Protein AF-A0A2D7VY04-F1 (afdb_monomer_lite)

Radius of gyration: 15.24 Å; chains: 1; bounding box: 37×26×46 Å

Structure (mmCIF, N/CA/C/O backbone):
data_AF-A0A2D7VY04-F1
#
_entry.id   AF-A0A2D7VY04-F1
#
loop_
_atom_site.group_PDB
_atom_site.id
_atom_site.type_symbol
_atom_site.label_atom_id
_atom_site.label_alt_id
_atom_site.label_comp_id
_atom_site.label_asym_id
_atom_site.label_entity_id
_atom_site.label_seq_id
_atom_site.pdbx_PDB_ins_code
_atom_site.Cartn_x
_atom_site.Cartn_y
_atom_site.Cartn_z
_atom_site.occupancy
_atom_site.B_iso_or_equiv
_atom_site.auth_seq_id
_atom_site.auth_comp_id
_atom_site.auth_asym_id
_atom_site.auth_atom_id
_atom_site.pdbx_PDB_model_num
ATOM 1 N N . MET A 1 1 ? 7.490 7.284 2.891 1.00 89.50 1 MET A N 1
ATOM 2 C CA . MET A 1 1 ? 6.291 6.526 3.299 1.00 89.50 1 MET A CA 1
ATOM 3 C C . MET A 1 1 ? 5.088 7.375 2.958 1.00 89.50 1 MET A C 1
ATOM 5 O O . MET A 1 1 ? 5.159 8.579 3.180 1.00 89.50 1 MET A O 1
ATOM 9 N N . PHE A 1 2 ? 4.041 6.779 2.404 1.00 95.56 2 PHE A N 1
ATOM 10 C CA . PHE A 1 2 ? 2.779 7.453 2.108 1.00 95.56 2 PHE A CA 1
ATOM 11 C C . PHE A 1 2 ? 1.605 6.515 2.385 1.00 95.56 2 PHE A C 1
ATOM 13 O O . PHE A 1 2 ? 1.801 5.313 2.558 1.00 95.56 2 PHE A O 1
ATOM 20 N N . GLU A 1 3 ? 0.398 7.067 2.449 1.00 94.88 3 GLU A N 1
ATOM 21 C CA . GLU A 1 3 ? -0.805 6.323 2.816 1.00 94.88 3 GLU A CA 1
ATOM 22 C C . GLU A 1 3 ? -1.869 6.424 1.729 1.00 94.88 3 GLU A C 1
ATOM 24 O O . GLU A 1 3 ? -2.017 7.460 1.078 1.00 94.88 3 GLU A O 1
ATOM 29 N N . VAL A 1 4 ? -2.631 5.347 1.562 1.00 94.19 4 VAL A N 1
ATOM 30 C CA . VAL A 1 4 ? -3.763 5.271 0.644 1.00 94.19 4 VAL A CA 1
ATOM 31 C C . VAL A 1 4 ? -4.978 4.789 1.424 1.00 94.19 4 VAL A C 1
ATOM 33 O O . VAL A 1 4 ? -4.9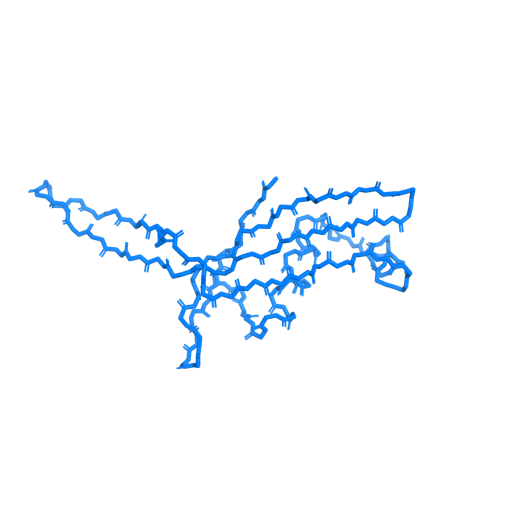48 3.729 2.048 1.00 94.19 4 VAL A O 1
ATOM 36 N N . LYS A 1 5 ? -6.052 5.581 1.417 1.00 93.06 5 LYS A N 1
ATOM 37 C CA . LYS A 1 5 ? -7.332 5.158 1.991 1.00 93.06 5 LYS A CA 1
ATOM 38 C C . LYS A 1 5 ? -7.989 4.142 1.074 1.00 93.06 5 LYS A C 1
ATOM 40 O O . LYS A 1 5 ? -7.896 4.250 -0.148 1.00 93.06 5 LYS A O 1
ATOM 45 N N . THR A 1 6 ? -8.645 3.169 1.681 1.00 91.88 6 THR A N 1
ATOM 46 C CA . THR A 1 6 ? -9.309 2.090 0.956 1.00 91.88 6 THR A CA 1
ATOM 47 C C . THR A 1 6 ? -10.751 1.966 1.384 1.00 91.88 6 THR A C 1
ATOM 49 O O . THR A 1 6 ? -11.125 2.391 2.481 1.00 91.88 6 THR A O 1
ATOM 52 N N . GLN A 1 7 ? -11.552 1.396 0.494 1.00 87.44 7 GLN A N 1
ATOM 53 C CA . GLN A 1 7 ? -12.914 1.011 0.797 1.00 87.44 7 GLN A CA 1
ATOM 54 C C . GLN A 1 7 ? -12.913 -0.444 1.293 1.00 87.44 7 GLN A C 1
ATOM 56 O O . GLN A 1 7 ? -12.557 -1.336 0.521 1.00 87.44 7 GLN A O 1
ATOM 61 N N . PRO A 1 8 ? -13.286 -0.708 2.561 1.00 79.19 8 PRO A N 1
ATOM 62 C CA . PRO A 1 8 ? -13.390 -2.070 3.071 1.00 79.19 8 PRO A CA 1
ATOM 63 C C . PRO A 1 8 ? -14.353 -2.911 2.228 1.00 79.19 8 PRO A C 1
ATOM 65 O O . PRO A 1 8 ? -15.443 -2.443 1.889 1.00 79.19 8 PRO A O 1
ATOM 68 N N . SER A 1 9 ? -13.975 -4.155 1.937 1.00 77.62 9 SER A N 1
ATOM 69 C CA . SER A 1 9 ? -14.845 -5.134 1.279 1.00 77.62 9 SER A CA 1
ATOM 70 C C . SER A 1 9 ? -15.440 -6.114 2.298 1.00 77.62 9 SER A C 1
ATOM 72 O O . SER A 1 9 ? -15.052 -6.126 3.470 1.00 77.62 9 SER A O 1
ATOM 74 N N . GLU A 1 10 ? -16.382 -6.957 1.860 1.00 73.75 10 GLU A N 1
ATOM 75 C CA . GLU A 1 10 ? -16.928 -8.037 2.700 1.00 73.75 10 GLU A CA 1
ATOM 76 C C . GLU A 1 10 ? -15.853 -9.066 3.102 1.00 73.75 10 GLU A C 1
ATOM 78 O O . GLU A 1 10 ? -15.962 -9.689 4.157 1.00 73.75 10 GLU A O 1
ATOM 83 N N . GLU A 1 11 ? -14.802 -9.219 2.290 1.00 74.81 11 GLU A N 1
ATOM 84 C CA . GLU A 1 11 ? -13.726 -10.194 2.503 1.00 74.81 11 GLU A CA 1
ATOM 85 C C . GLU A 1 11 ? -12.544 -9.622 3.302 1.00 74.81 11 GLU A C 1
ATOM 87 O O . GLU A 1 11 ? -11.881 -10.362 4.031 1.00 74.81 11 GLU A O 1
ATOM 92 N N . LEU A 1 12 ? -12.272 -8.314 3.193 1.00 76.25 12 LEU A N 1
ATOM 93 C CA . LEU A 1 12 ? -11.100 -7.681 3.798 1.00 76.25 12 LEU A CA 1
ATOM 94 C C . LEU A 1 12 ? -11.425 -6.284 4.347 1.00 76.25 12 LEU A C 1
ATOM 96 O O . LEU A 1 12 ? -11.657 -5.327 3.611 1.00 76.25 12 LEU A O 1
ATOM 100 N N . SER A 1 13 ? -11.369 -6.146 5.675 1.00 86.75 13 SER A N 1
ATOM 101 C CA . SER A 1 13 ? -11.661 -4.895 6.394 1.00 86.75 13 SER A CA 1
ATOM 102 C C . SER A 1 13 ? -10.484 -3.909 6.458 1.00 86.75 13 SER A C 1
ATOM 104 O O . SER A 1 13 ? -10.299 -3.219 7.461 1.00 86.75 13 SER A O 1
ATOM 106 N N . VAL A 1 14 ? -9.659 -3.851 5.413 1.00 90.88 14 VAL A N 1
ATOM 107 C CA . VAL A 1 14 ? -8.593 -2.847 5.310 1.00 90.88 14 VAL A CA 1
ATOM 108 C C . VAL A 1 14 ? -9.224 -1.516 4.905 1.00 90.88 14 VAL A C 1
ATOM 110 O O . VAL A 1 14 ? -9.991 -1.458 3.952 1.00 90.88 14 VAL A O 1
ATOM 113 N N . SER A 1 15 ? -8.925 -0.460 5.660 1.00 92.50 15 SER A N 1
ATOM 114 C CA . SER A 1 15 ? -9.396 0.913 5.411 1.00 92.50 15 SER A CA 1
ATOM 115 C C . SER A 1 15 ? -8.245 1.902 5.186 1.00 92.50 15 SER A C 1
ATOM 117 O O . SER A 1 15 ? -8.458 3.038 4.756 1.00 92.50 15 SER A O 1
ATOM 119 N N . LEU A 1 16 ? -7.004 1.473 5.433 1.00 93.88 16 LEU A N 1
ATOM 120 C CA . LEU A 1 16 ? -5.789 2.252 5.224 1.00 93.88 16 LEU A CA 1
ATOM 121 C C . LEU A 1 16 ? -4.652 1.336 4.772 1.00 93.88 16 LEU A C 1
ATOM 123 O O . LEU A 1 16 ? -4.386 0.329 5.417 1.00 93.88 16 LEU A O 1
ATOM 127 N N . VAL A 1 17 ? -3.939 1.706 3.716 1.00 96.12 17 VAL A N 1
ATOM 128 C CA . VAL A 1 17 ? -2.703 1.040 3.293 1.00 96.12 17 VAL A CA 1
ATOM 129 C C . VAL A 1 17 ? -1.540 2.008 3.469 1.00 96.12 17 VAL A C 1
ATOM 131 O O . VAL A 1 17 ? -1.547 3.094 2.894 1.00 96.12 17 VAL A O 1
ATOM 134 N N . GLN A 1 18 ? -0.537 1.626 4.256 1.00 96.56 18 GLN A N 1
ATOM 135 C CA . GLN A 1 18 ? 0.713 2.373 4.406 1.00 96.56 18 GLN A CA 1
ATOM 136 C C . GLN A 1 18 ? 1.786 1.758 3.514 1.00 96.56 18 GLN A C 1
ATOM 138 O O . GLN A 1 18 ? 2.025 0.554 3.563 1.00 96.56 18 GLN A O 1
ATOM 143 N N . ILE A 1 19 ? 2.449 2.581 2.706 1.00 97.75 19 ILE A N 1
ATOM 144 C CA . ILE A 1 19 ? 3.436 2.144 1.719 1.00 97.75 19 ILE A CA 1
ATOM 145 C C . ILE A 1 19 ? 4.786 2.784 2.032 1.00 97.75 19 ILE A C 1
ATOM 147 O O . ILE A 1 19 ? 4.931 4.009 2.117 1.00 97.75 19 ILE A O 1
ATOM 151 N N . GLN A 1 20 ? 5.802 1.946 2.200 1.00 97.56 20 GLN A N 1
ATOM 152 C CA . GLN A 1 20 ? 7.158 2.332 2.560 1.00 97.56 20 GLN A CA 1
ATOM 153 C C . GLN A 1 20 ? 8.141 1.921 1.466 1.00 97.56 20 GLN A C 1
ATOM 155 O O . GLN A 1 20 ? 8.222 0.750 1.112 1.00 97.56 20 GLN A O 1
ATOM 160 N N . LEU A 1 21 ? 8.934 2.877 0.977 1.00 96.69 21 LEU A N 1
ATOM 161 C CA . LEU A 1 21 ? 10.066 2.593 0.097 1.00 96.69 21 LEU A CA 1
ATOM 162 C C . LEU A 1 21 ? 11.133 1.819 0.877 1.00 96.69 21 LEU A C 1
ATOM 164 O O . LEU A 1 21 ? 11.588 2.273 1.927 1.00 96.69 21 LEU A O 1
ATOM 168 N N . VAL A 1 22 ? 11.528 0.668 0.344 1.00 96.44 22 VAL A N 1
ATOM 169 C CA . VAL A 1 22 ? 12.570 -0.206 0.898 1.00 96.44 22 VAL A CA 1
ATOM 170 C C . VAL A 1 22 ? 13.875 -0.054 0.125 1.00 96.44 22 VAL A C 1
ATOM 172 O O . VAL A 1 22 ? 14.950 -0.133 0.713 1.00 96.44 22 VAL A O 1
ATOM 175 N N . GLY A 1 23 ? 13.799 0.209 -1.180 1.00 95.56 23 GLY A N 1
ATOM 176 C CA . GLY A 1 23 ? 14.979 0.437 -2.004 1.00 95.56 23 GLY A CA 1
ATOM 177 C C . GLY A 1 23 ? 14.642 1.017 -3.370 1.00 95.56 23 GLY A C 1
ATOM 178 O O . GLY A 1 23 ? 13.542 0.830 -3.884 1.00 95.56 23 GLY A O 1
ATOM 179 N N . ALA A 1 24 ? 15.615 1.708 -3.952 1.00 94.06 24 ALA A N 1
ATOM 180 C CA . ALA A 1 24 ? 15.549 2.254 -5.298 1.00 94.06 24 ALA A CA 1
ATOM 181 C C . ALA A 1 24 ? 16.820 1.874 -6.065 1.00 94.06 24 ALA A C 1
ATOM 183 O O . ALA A 1 24 ? 17.912 1.828 -5.496 1.00 94.06 24 ALA A O 1
ATOM 184 N N . VAL A 1 25 ? 16.663 1.608 -7.354 1.00 90.88 25 VAL A N 1
ATOM 185 C CA . VAL A 1 25 ? 17.731 1.354 -8.325 1.00 90.88 25 VAL A CA 1
ATOM 186 C C . VAL A 1 25 ? 17.489 2.232 -9.555 1.00 90.88 25 VAL A C 1
ATOM 188 O O . VAL A 1 25 ? 16.423 2.824 -9.692 1.00 90.88 25 VAL A O 1
ATOM 191 N N . GLU A 1 26 ? 18.471 2.329 -10.455 1.00 87.12 26 GLU A N 1
ATOM 192 C CA . GLU A 1 26 ? 18.448 3.263 -11.599 1.00 87.12 26 GLU A CA 1
ATOM 193 C C . GLU A 1 26 ? 17.158 3.195 -12.441 1.00 87.12 26 GLU A C 1
ATOM 195 O O . GLU A 1 26 ? 16.691 4.219 -12.935 1.00 87.12 26 GLU A O 1
ATOM 200 N N . PHE A 1 27 ? 16.538 2.015 -12.536 1.00 92.00 27 PHE A N 1
ATOM 201 C CA . PHE A 1 27 ? 15.277 1.790 -13.251 1.00 92.00 27 PHE A CA 1
ATOM 202 C C . PHE A 1 27 ? 14.290 0.957 -12.431 1.00 92.00 27 PHE A C 1
ATOM 204 O O . PHE A 1 27 ? 13.684 0.007 -12.932 1.00 92.00 27 PHE A O 1
ATOM 211 N N . GLY A 1 28 ? 14.173 1.258 -11.139 1.00 94.12 28 GLY A N 1
ATOM 212 C CA . GLY A 1 28 ? 13.181 0.569 -10.33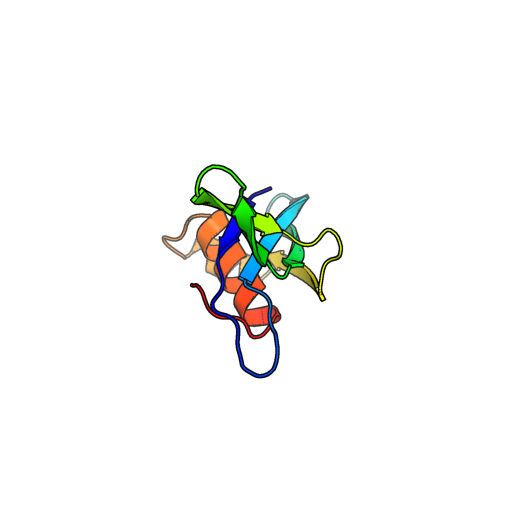7 1.00 94.12 28 GLY A CA 1
ATOM 213 C C . GLY A 1 28 ? 13.082 0.985 -8.886 1.00 94.12 28 GLY A C 1
ATOM 214 O O . GLY A 1 28 ? 13.997 1.558 -8.298 1.00 94.12 28 GLY A O 1
ATOM 215 N N . PHE A 1 29 ? 11.949 0.621 -8.300 1.00 95.88 29 PHE A N 1
ATOM 216 C CA . PHE A 1 29 ? 11.634 0.856 -6.901 1.00 95.88 29 PHE A CA 1
ATOM 217 C C . PHE A 1 29 ? 11.055 -0.403 -6.264 1.00 95.88 29 PHE A C 1
ATOM 219 O O . PHE A 1 29 ? 10.301 -1.148 -6.895 1.00 95.88 29 PHE A O 1
ATOM 226 N N . HIS A 1 30 ? 11.364 -0.602 -4.989 1.00 96.75 30 HIS A N 1
ATOM 227 C CA . HIS A 1 30 ? 10.804 -1.662 -4.166 1.00 96.75 30 HIS A CA 1
ATOM 228 C C . HIS A 1 30 ? 10.175 -1.052 -2.921 1.00 96.75 30 HIS A C 1
ATOM 230 O O . HIS A 1 30 ? 10.840 -0.337 -2.167 1.00 96.75 30 HIS A O 1
ATOM 236 N N . PHE A 1 31 ? 8.905 -1.363 -2.692 1.00 97.81 31 PHE A N 1
ATOM 237 C CA . PHE A 1 31 ? 8.136 -0.916 -1.544 1.00 97.81 31 PHE A CA 1
ATOM 238 C C . PHE A 1 31 ? 7.565 -2.105 -0.775 1.00 97.81 31 PHE A C 1
ATOM 240 O O . PHE A 1 31 ? 7.303 -3.168 -1.337 1.00 97.81 31 PHE A O 1
ATOM 247 N N . LYS A 1 32 ? 7.310 -1.879 0.510 1.00 98.06 32 LYS A N 1
ATOM 248 C CA . LYS A 1 32 ? 6.446 -2.709 1.346 1.00 98.06 32 LYS A CA 1
ATOM 249 C C . LYS A 1 32 ? 5.152 -1.954 1.590 1.00 98.06 32 LYS A C 1
ATOM 251 O O . LYS A 1 32 ? 5.189 -0.787 1.979 1.00 98.06 32 LYS A O 1
ATOM 256 N N . ALA A 1 33 ? 4.030 -2.612 1.352 1.00 97.50 33 ALA A N 1
ATOM 257 C CA . ALA A 1 33 ? 2.703 -2.090 1.608 1.00 97.50 33 ALA A CA 1
ATOM 258 C C . ALA A 1 33 ? 2.046 -2.901 2.730 1.00 97.50 33 ALA A C 1
ATOM 260 O O . ALA A 1 33 ? 2.077 -4.130 2.711 1.00 97.50 33 ALA A O 1
ATOM 261 N N . TYR A 1 34 ? 1.446 -2.209 3.690 1.00 97.19 34 TYR A N 1
ATOM 262 C CA . TYR A 1 34 ? 0.819 -2.784 4.875 1.00 97.19 34 TYR A CA 1
ATOM 263 C C . TYR A 1 34 ? -0.620 -2.280 4.963 1.00 97.19 34 TYR A C 1
ATOM 265 O O . TYR A 1 34 ? -0.848 -1.073 5.057 1.00 97.19 34 TYR A O 1
ATOM 273 N N . GLY A 1 35 ? -1.592 -3.185 4.894 1.00 95.94 35 GLY A N 1
ATOM 274 C CA . GLY A 1 35 ? -3.011 -2.869 5.013 1.00 95.94 35 GLY A CA 1
ATOM 275 C C . GLY A 1 35 ? -3.484 -2.980 6.457 1.00 95.94 35 GLY A C 1
ATOM 276 O O . GLY A 1 35 ? -3.287 -4.005 7.105 1.00 95.94 35 GLY A O 1
ATOM 277 N N . TYR A 1 36 ? -4.144 -1.943 6.954 1.00 95.38 36 TYR A N 1
ATOM 278 C CA . TYR A 1 36 ? -4.649 -1.824 8.314 1.00 95.38 36 TYR A CA 1
ATOM 279 C C . TYR A 1 36 ? -6.153 -1.564 8.325 1.00 95.38 36 TYR A C 1
ATOM 281 O O . TYR A 1 36 ? -6.699 -0.873 7.462 1.00 95.38 36 TYR A O 1
ATOM 289 N N . ALA A 1 37 ? -6.808 -2.060 9.369 1.00 91.75 37 ALA A N 1
ATOM 290 C CA . ALA A 1 37 ? -8.119 -1.575 9.771 1.00 91.75 37 ALA A CA 1
ATOM 291 C C . ALA A 1 37 ? -7.972 -0.303 10.616 1.00 91.75 37 ALA A C 1
ATOM 293 O O . ALA A 1 37 ? -7.036 -0.154 11.408 1.00 91.75 37 ALA A O 1
ATOM 294 N N . THR A 1 38 ? -8.946 0.589 10.493 1.00 85.81 38 THR A N 1
ATOM 295 C CA . THR A 1 38 ? -9.113 1.752 11.359 1.00 85.81 38 THR A CA 1
ATOM 296 C C . THR A 1 38 ? -10.372 1.598 12.201 1.00 85.81 38 THR A C 1
ATOM 298 O O . THR A 1 38 ? -11.350 0.971 11.797 1.00 85.81 38 THR A O 1
ATOM 301 N N . LYS A 1 39 ? -10.352 2.166 13.404 1.00 85.19 39 LYS A N 1
ATOM 302 C CA . LYS A 1 39 ? -11.496 2.220 14.309 1.00 85.19 39 LYS A CA 1
ATOM 303 C C . LYS A 1 39 ? -11.802 3.670 14.640 1.00 85.19 39 LYS A C 1
ATOM 305 O O . LYS A 1 39 ? -10.918 4.401 15.081 1.00 85.19 39 LYS A O 1
ATOM 310 N N . THR A 1 40 ? -13.056 4.068 14.486 1.00 85.00 40 THR A N 1
ATOM 311 C CA . THR A 1 40 ? -13.547 5.348 14.999 1.00 85.00 40 THR A CA 1
ATOM 312 C C . THR A 1 40 ? -13.970 5.176 16.456 1.00 85.00 40 THR A C 1
ATOM 314 O O . THR A 1 40 ? -14.714 4.254 16.792 1.00 85.00 40 THR A O 1
ATOM 317 N N . VAL A 1 41 ? -13.452 6.035 17.330 1.00 85.62 41 VAL A N 1
ATOM 318 C CA . VAL A 1 41 ? -13.749 6.064 18.764 1.00 85.62 41 VAL A CA 1
ATOM 319 C C . VAL A 1 41 ? -14.307 7.440 19.104 1.00 85.62 41 VAL A C 1
ATOM 321 O O . VAL A 1 41 ? -13.707 8.453 18.749 1.00 85.62 41 VAL A O 1
ATOM 324 N N . GLU A 1 42 ? -15.457 7.466 19.768 1.00 91.44 42 GLU A N 1
ATOM 325 C CA . GLU A 1 42 ? -16.036 8.681 20.342 1.00 91.44 42 GLU A CA 1
ATOM 326 C C . GLU A 1 42 ? -15.325 9.003 21.663 1.00 91.44 42 GLU A C 1
ATOM 328 O O . GLU A 1 42 ? -15.110 8.120 22.496 1.00 91.44 42 GLU A O 1
ATOM 333 N N . GLN A 1 43 ? -14.897 10.250 21.813 1.00 88.25 43 GLN A N 1
ATOM 334 C CA . GLN A 1 43 ? -14.247 10.773 23.005 1.00 88.25 43 GLN A CA 1
ATOM 335 C C . GLN A 1 43 ? -15.273 11.384 23.962 1.00 88.25 43 GLN A C 1
ATOM 337 O O . GLN A 1 43 ? -16.391 11.723 23.579 1.00 88.25 43 GLN A O 1
ATOM 342 N N . GLU A 1 44 ? -14.870 11.569 25.219 1.00 88.69 44 GLU A N 1
ATOM 343 C CA . GLU A 1 44 ? -15.726 12.128 26.275 1.00 88.69 44 GLU A CA 1
ATOM 344 C C . GLU A 1 44 ? -16.191 13.571 25.998 1.00 88.69 44 GLU A C 1
ATOM 346 O O . GLU A 1 44 ? -17.204 14.001 26.546 1.00 88.69 44 GLU A O 1
ATOM 351 N N . ASP A 1 45 ? -15.490 14.313 25.135 1.00 89.62 45 ASP A N 1
ATOM 352 C CA . ASP A 1 45 ? -15.857 15.668 24.702 1.00 89.62 45 ASP A CA 1
ATOM 353 C C . ASP A 1 45 ? -16.834 15.696 23.506 1.00 89.62 45 ASP A C 1
ATOM 355 O O . ASP A 1 45 ? -17.175 16.771 23.007 1.00 89.62 45 ASP A O 1
ATOM 359 N N . GLY A 1 46 ? -17.292 14.525 23.047 1.00 85.88 46 GLY A N 1
ATOM 360 C CA . GLY A 1 46 ? -18.177 14.365 21.892 1.00 85.88 46 GLY A CA 1
ATOM 361 C C . GLY A 1 46 ? -17.465 14.413 20.535 1.00 85.88 46 GLY A C 1
ATOM 362 O O . GLY A 1 46 ? -18.130 14.398 19.499 1.00 85.88 46 GLY A O 1
ATOM 363 N N . THR A 1 47 ? -16.129 14.476 20.498 1.00 90.38 47 THR A N 1
ATOM 364 C CA . THR A 1 47 ? -15.362 14.361 19.249 1.00 90.38 47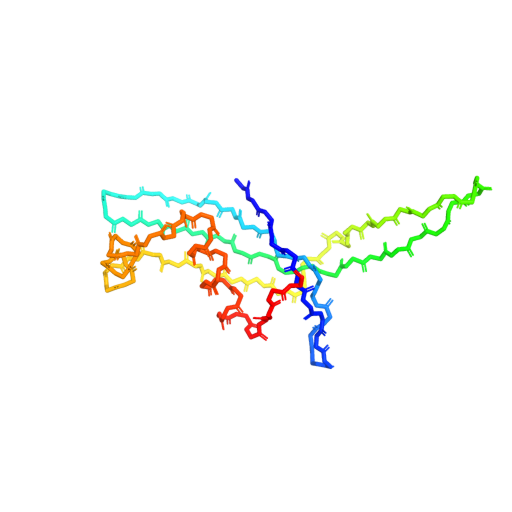 THR A CA 1
ATOM 365 C C . THR A 1 47 ? -15.133 12.902 18.865 1.00 90.38 47 THR A C 1
ATOM 367 O O . THR A 1 47 ? -15.088 12.012 19.707 1.00 90.38 47 THR A O 1
ATOM 370 N N . THR A 1 48 ? -14.954 12.624 17.573 1.00 85.06 48 THR A N 1
ATOM 371 C CA . THR A 1 48 ? -14.596 11.283 17.093 1.00 85.06 48 THR A CA 1
ATOM 372 C C . THR A 1 48 ? -13.171 11.268 16.564 1.00 85.06 48 THR A C 1
ATOM 374 O O . THR A 1 48 ? -12.827 12.079 15.704 1.00 85.06 48 THR A O 1
ATOM 377 N N . VAL A 1 49 ? -12.360 10.306 17.003 1.00 82.75 49 VAL A N 1
ATOM 378 C CA . VAL A 1 49 ? -11.023 10.064 16.449 1.00 82.75 49 VAL A CA 1
ATOM 379 C C . VAL A 1 49 ? -10.987 8.721 15.746 1.00 82.75 49 VAL A C 1
ATOM 381 O O . VAL A 1 49 ? -11.403 7.700 16.289 1.00 82.75 49 VAL A O 1
ATOM 384 N N . THR A 1 50 ? -10.476 8.727 14.518 1.00 82.06 50 THR A N 1
ATOM 385 C CA . THR A 1 50 ? -10.173 7.502 13.780 1.00 82.06 50 THR A CA 1
ATOM 386 C C . THR A 1 50 ? -8.736 7.109 14.079 1.00 82.06 50 THR A C 1
ATOM 388 O O . THR A 1 50 ? -7.820 7.883 13.815 1.00 82.06 50 THR A O 1
ATOM 391 N N . THR A 1 51 ? -8.548 5.922 14.648 1.00 84.81 51 THR A N 1
ATOM 392 C CA . THR A 1 51 ? -7.232 5.361 14.959 1.00 84.81 51 THR A CA 1
ATOM 393 C C . THR A 1 51 ? -6.952 4.140 14.094 1.00 84.81 51 THR A C 1
ATOM 395 O O . THR A 1 51 ? -7.856 3.348 13.824 1.00 84.81 51 THR A O 1
ATOM 398 N N . THR A 1 52 ? -5.707 3.976 13.665 1.00 88.12 52 THR A N 1
ATOM 399 C CA . THR A 1 52 ? -5.243 2.785 12.949 1.00 88.12 52 THR A CA 1
ATOM 400 C C . THR A 1 52 ? -4.917 1.691 13.958 1.00 88.12 52 THR A C 1
ATOM 402 O O . THR A 1 52 ? -4.266 1.947 14.973 1.00 88.12 52 THR A O 1
ATOM 405 N N . LEU A 1 53 ? -5.378 0.464 13.711 1.00 88.88 53 LEU A N 1
ATOM 406 C CA . LEU A 1 53 ? -5.018 -0.669 14.557 1.00 88.88 53 LEU A CA 1
ATOM 407 C C . LEU A 1 53 ? -3.515 -0.976 14.415 1.00 88.88 53 LEU A C 1
ATOM 409 O O . LEU A 1 53 ? -2.975 -0.872 13.318 1.00 88.88 53 LEU A O 1
ATOM 413 N N . PRO A 1 54 ? -2.821 -1.364 15.499 1.00 86.69 54 PRO A N 1
ATOM 414 C CA . PRO A 1 54 ? -1.358 -1.452 15.506 1.00 86.69 54 PRO A CA 1
ATOM 415 C C . PRO A 1 54 ? -0.796 -2.625 14.689 1.00 86.69 54 PRO A C 1
ATOM 417 O O . PRO A 1 54 ? 0.399 -2.651 14.405 1.00 86.69 54 PRO A O 1
ATOM 420 N N . THR A 1 55 ? -1.626 -3.607 14.335 1.00 91.81 55 THR A N 1
ATOM 421 C CA . THR A 1 55 ? -1.211 -4.811 13.607 1.00 91.81 55 THR A CA 1
ATOM 422 C C . THR A 1 55 ? -1.747 -4.756 12.177 1.00 91.81 55 THR A C 1
ATOM 424 O O . THR A 1 55 ? -2.961 -4.593 12.014 1.00 91.81 55 THR A O 1
ATOM 427 N N . PRO A 1 56 ? -0.886 -4.894 11.151 1.00 93.69 56 PRO A N 1
ATOM 428 C CA . PRO A 1 56 ? -1.349 -4.985 9.774 1.00 93.69 56 PRO A CA 1
ATOM 429 C C . PRO A 1 56 ? -2.146 -6.276 9.571 1.00 93.69 56 PRO A C 1
ATOM 431 O O . PRO A 1 56 ? -1.805 -7.331 10.104 1.00 93.69 56 PRO A O 1
ATOM 434 N N . LEU A 1 57 ? -3.228 -6.178 8.805 1.00 92.94 57 LEU A N 1
ATOM 435 C CA . LEU A 1 57 ? -4.062 -7.310 8.404 1.00 92.94 57 LEU A CA 1
ATOM 436 C C . LEU A 1 57 ? -3.479 -8.037 7.191 1.00 92.94 57 LEU A C 1
ATOM 438 O O . LEU A 1 57 ? -3.655 -9.243 7.048 1.00 92.94 57 LEU A O 1
ATOM 442 N N . VAL A 1 58 ? -2.798 -7.295 6.318 1.00 94.00 58 VAL A N 1
ATOM 443 C CA . VAL A 1 58 ? -2.171 -7.806 5.099 1.00 94.00 58 VAL A CA 1
ATOM 444 C C . VAL A 1 58 ? -0.863 -7.068 4.848 1.00 94.00 58 VAL A C 1
ATOM 446 O O . VAL A 1 58 ? -0.753 -5.871 5.119 1.00 94.00 58 VAL A O 1
ATOM 449 N N . GLU A 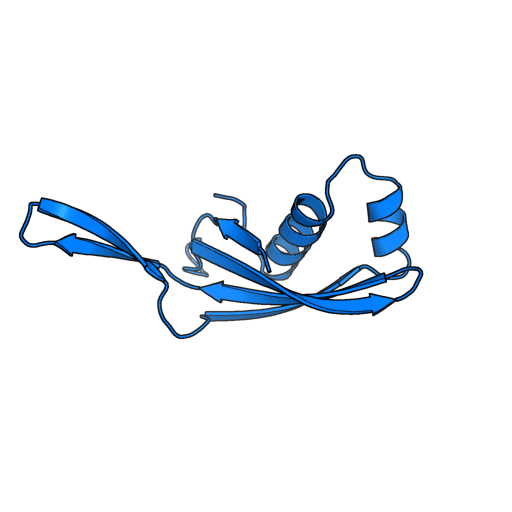1 59 ? 0.122 -7.779 4.313 1.00 96.06 59 GLU A N 1
ATOM 450 C CA . GLU A 1 59 ? 1.403 -7.218 3.891 1.00 96.06 59 GLU A CA 1
ATOM 451 C C . GLU A 1 59 ? 1.696 -7.653 2.457 1.00 96.06 59 GLU A C 1
ATOM 453 O O . GLU A 1 59 ? 1.450 -8.803 2.096 1.00 96.06 59 GLU A O 1
ATOM 458 N N . GLN A 1 60 ? 2.235 -6.746 1.646 1.00 97.06 60 GLN A N 1
ATOM 459 C CA . GLN A 1 60 ? 2.523 -7.006 0.241 1.00 97.06 60 GLN A CA 1
ATOM 460 C C . GLN A 1 60 ? 3.819 -6.325 -0.196 1.00 97.06 60 GLN A C 1
ATOM 462 O O . GLN A 1 60 ? 4.057 -5.149 0.083 1.00 97.06 60 GLN A O 1
ATOM 467 N N . ASP A 1 61 ? 4.645 -7.062 -0.936 1.00 97.19 61 ASP A N 1
ATOM 468 C CA . ASP A 1 61 ? 5.764 -6.493 -1.682 1.00 97.19 61 ASP A CA 1
ATOM 469 C C . ASP A 1 61 ? 5.267 -5.862 -2.978 1.00 97.19 61 ASP A C 1
ATOM 471 O O . ASP A 1 61 ? 4.534 -6.491 -3.746 1.00 97.19 61 ASP A O 1
ATOM 475 N N . VAL A 1 62 ? 5.709 -4.634 -3.239 1.00 97.25 62 VAL A N 1
ATOM 476 C CA . VAL A 1 62 ? 5.363 -3.874 -4.440 1.00 97.25 62 VAL A CA 1
ATOM 477 C C . VAL A 1 62 ? 6.653 -3.512 -5.160 1.00 97.25 62 VAL A C 1
ATOM 479 O O . VAL A 1 62 ? 7.454 -2.720 -4.669 1.00 97.25 62 VAL A O 1
ATOM 482 N N . SER A 1 63 ? 6.871 -4.116 -6.325 1.00 96.44 63 SER A N 1
ATOM 483 C CA . SER A 1 63 ? 8.069 -3.885 -7.136 1.00 96.44 63 SER A CA 1
ATOM 484 C C . SER A 1 63 ? 7.700 -3.215 -8.453 1.00 96.44 63 SER A C 1
ATOM 486 O O . SER A 1 63 ? 6.961 -3.773 -9.261 1.00 96.44 63 SER A O 1
ATOM 488 N N . VAL A 1 64 ? 8.255 -2.028 -8.680 1.00 96.56 64 VAL A N 1
ATOM 489 C CA . VAL A 1 64 ? 8.160 -1.293 -9.943 1.00 96.56 64 VAL A CA 1
ATOM 490 C C . VAL A 1 64 ? 9.479 -1.502 -10.675 1.00 96.56 64 VAL A C 1
ATOM 492 O O . VAL A 1 64 ? 10.438 -0.772 -10.455 1.00 96.56 64 VAL A O 1
ATOM 495 N N . THR A 1 65 ? 9.553 -2.558 -11.483 1.00 96.25 65 THR A N 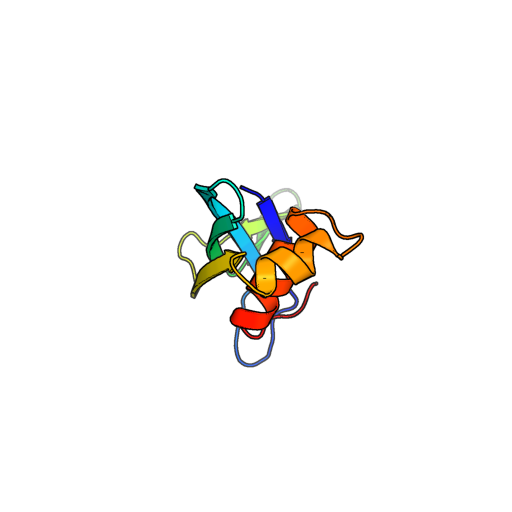1
ATOM 496 C CA . THR A 1 65 ? 10.746 -2.948 -12.259 1.00 96.25 65 THR A CA 1
ATOM 497 C C . THR A 1 65 ? 10.318 -3.505 -13.618 1.00 96.25 65 THR A C 1
ATOM 499 O O . THR A 1 65 ? 9.152 -3.870 -13.780 1.00 96.25 65 THR A O 1
ATOM 502 N N . GLY A 1 66 ? 11.235 -3.573 -14.589 1.00 94.69 66 GLY A N 1
ATOM 503 C CA . GLY A 1 66 ? 10.959 -4.150 -15.912 1.00 94.69 66 GLY A CA 1
ATOM 504 C C . GLY A 1 66 ? 9.761 -3.488 -16.599 1.00 94.69 66 GLY A C 1
ATOM 505 O O . GLY A 1 66 ? 9.674 -2.263 -16.655 1.00 94.69 66 GLY A O 1
ATOM 506 N N . ASP A 1 67 ? 8.802 -4.287 -17.062 1.00 95.75 67 ASP A N 1
ATOM 507 C CA . ASP A 1 67 ? 7.608 -3.789 -17.761 1.00 95.75 67 ASP A CA 1
ATOM 508 C C . ASP A 1 67 ? 6.749 -2.851 -16.896 1.00 95.75 67 ASP A C 1
ATOM 510 O O . ASP A 1 67 ? 6.151 -1.896 -17.400 1.00 95.75 67 ASP A O 1
ATOM 514 N N . THR A 1 68 ? 6.719 -3.064 -15.576 1.00 95.25 68 THR A N 1
ATOM 515 C CA . THR A 1 68 ? 6.010 -2.183 -14.636 1.00 95.25 68 THR A CA 1
ATOM 516 C C . THR A 1 68 ? 6.684 -0.814 -14.547 1.00 95.25 68 THR A C 1
ATOM 518 O O . THR A 1 68 ? 6.003 0.203 -14.432 1.00 95.25 68 THR A O 1
ATOM 521 N N . TRP A 1 69 ? 8.018 -0.771 -14.633 1.00 95.69 69 TRP A N 1
ATOM 522 C CA . TRP A 1 69 ? 8.772 0.483 -14.672 1.00 95.69 69 TRP A CA 1
ATOM 523 C C . TRP A 1 69 ? 8.512 1.260 -15.961 1.00 95.69 69 TRP A C 1
ATOM 525 O O . TRP A 1 69 ? 8.266 2.463 -15.915 1.00 95.69 69 TRP A O 1
ATOM 535 N N . GLU A 1 70 ? 8.508 0.578 -17.105 1.00 96.50 70 GLU A N 1
ATOM 536 C CA . GLU A 1 70 ? 8.200 1.221 -18.384 1.00 96.50 70 GLU A CA 1
ATOM 537 C C . GLU A 1 70 ? 6.744 1.712 -18.429 1.00 96.50 70 GLU A C 1
ATOM 539 O O . GLU A 1 70 ? 6.476 2.814 -18.907 1.00 96.50 70 GLU A O 1
ATOM 544 N N . SER A 1 71 ? 5.815 0.968 -17.820 1.00 95.12 71 SER A N 1
ATOM 545 C CA . SER A 1 71 ? 4.424 1.408 -17.640 1.00 95.12 71 SER A CA 1
ATOM 546 C C . SER A 1 71 ? 4.317 2.659 -16.762 1.00 95.12 71 SER A C 1
ATOM 548 O O . SER A 1 71 ? 3.560 3.570 -17.088 1.00 95.12 71 SER A O 1
ATOM 550 N N . PHE A 1 72 ? 5.091 2.734 -15.674 1.00 94.75 72 PHE A N 1
ATOM 551 C CA . PHE A 1 72 ? 5.157 3.926 -14.828 1.00 94.75 72 PHE A CA 1
ATOM 552 C C . PHE A 1 72 ? 5.734 5.124 -15.587 1.00 94.75 72 PHE A C 1
ATOM 554 O O . PHE A 1 72 ? 5.099 6.177 -15.630 1.00 94.75 72 PHE A O 1
ATOM 561 N N . ARG A 1 73 ? 6.894 4.961 -16.240 1.00 93.88 73 ARG A N 1
ATOM 562 C CA . ARG A 1 73 ? 7.540 6.031 -17.017 1.00 93.88 73 ARG A CA 1
ATOM 563 C C . ARG A 1 73 ? 6.689 6.539 -18.176 1.00 93.88 73 ARG A C 1
ATOM 565 O O . ARG A 1 73 ? 6.815 7.704 -18.539 1.00 93.88 73 ARG A O 1
ATOM 572 N N . GLY A 1 74 ? 5.865 5.675 -18.763 1.00 93.31 74 GLY A N 1
ATOM 573 C CA . GLY A 1 74 ? 4.917 6.039 -19.814 1.00 93.31 74 GLY A CA 1
ATOM 574 C C . GLY A 1 74 ? 3.613 6.661 -19.306 1.00 93.31 74 GLY A C 1
ATOM 575 O O . GLY A 1 74 ? 2.810 7.099 -20.128 1.00 93.31 74 GLY A O 1
ATOM 576 N N . SER A 1 75 ? 3.379 6.688 -17.991 1.00 95.25 75 SER A N 1
ATOM 577 C CA . SER A 1 75 ? 2.165 7.243 -17.388 1.00 95.25 75 SER A CA 1
ATOM 578 C C . SER A 1 75 ? 2.324 8.716 -16.999 1.00 95.25 75 SER A C 1
ATOM 580 O O . SER A 1 75 ? 3.428 9.217 -16.810 1.00 95.25 75 SER A O 1
ATOM 582 N N . ASP A 1 76 ? 1.199 9.406 -16.843 1.00 96.06 76 ASP A N 1
ATOM 583 C CA . ASP A 1 76 ? 1.093 10.758 -16.286 1.00 96.06 76 ASP A CA 1
ATOM 584 C C . ASP A 1 76 ? 0.902 10.766 -14.756 1.00 96.06 76 ASP A C 1
ATOM 586 O O . ASP A 1 76 ? 0.744 11.829 -14.153 1.00 96.06 76 ASP A O 1
ATOM 590 N N . LYS A 1 77 ? 0.930 9.588 -14.119 1.00 93.38 77 LYS A N 1
ATOM 591 C CA . LYS A 1 77 ? 0.731 9.424 -12.676 1.00 93.38 77 LYS A CA 1
ATOM 592 C C . LYS A 1 77 ? 1.984 9.794 -11.894 1.00 93.38 77 LYS A C 1
ATOM 594 O O . LYS A 1 77 ? 3.111 9.504 -12.297 1.00 93.38 77 LYS A O 1
ATOM 599 N N . THR A 1 78 ? 1.788 10.348 -10.704 1.00 94.25 78 THR A N 1
ATOM 600 C CA . THR A 1 78 ? 2.869 10.450 -9.719 1.00 94.25 78 THR A CA 1
ATOM 601 C C . THR A 1 78 ? 3.288 9.060 -9.226 1.00 94.25 78 THR A C 1
ATOM 603 O O . THR A 1 78 ? 2.510 8.106 -9.285 1.00 94.25 78 THR A O 1
ATOM 606 N N . GLU A 1 79 ? 4.506 8.937 -8.686 1.00 93.44 79 GLU A N 1
ATOM 607 C CA . GLU A 1 79 ? 4.979 7.691 -8.058 1.00 93.44 79 GLU A CA 1
ATOM 608 C C . GLU A 1 79 ? 3.979 7.188 -7.006 1.00 93.44 79 GLU A C 1
ATOM 610 O O . GLU A 1 79 ? 3.588 6.025 -7.021 1.00 93.44 79 GLU A O 1
ATOM 615 N N . THR A 1 80 ? 3.492 8.086 -6.149 1.00 94.69 80 THR A N 1
ATOM 616 C CA . THR A 1 80 ? 2.498 7.800 -5.108 1.00 94.69 80 THR A CA 1
ATOM 617 C C . THR A 1 80 ? 1.194 7.245 -5.679 1.00 94.69 80 THR A C 1
ATOM 619 O O . THR A 1 80 ? 0.636 6.291 -5.139 1.00 94.69 80 THR A O 1
ATOM 622 N N . GLU A 1 81 ? 0.682 7.833 -6.762 1.00 95.38 81 GLU A N 1
ATOM 623 C CA . GLU A 1 81 ? -0.550 7.365 -7.401 1.00 95.38 81 GLU A CA 1
ATOM 624 C C . GLU A 1 81 ? -0.353 5.996 -8.039 1.00 95.38 81 GLU A C 1
ATOM 626 O O . GLU A 1 81 ? -1.136 5.086 -7.779 1.00 95.38 81 GLU A O 1
ATOM 631 N N . PHE A 1 82 ? 0.718 5.837 -8.816 1.00 96.50 82 PHE A N 1
ATOM 632 C CA . PHE A 1 82 ? 1.016 4.598 -9.521 1.00 96.50 82 PHE A CA 1
ATOM 633 C C . PHE A 1 82 ? 1.285 3.439 -8.555 1.00 96.50 82 PHE A C 1
ATOM 635 O O . PHE A 1 82 ? 0.668 2.380 -8.660 1.00 96.50 82 PHE A O 1
ATOM 642 N N . VAL A 1 83 ? 2.185 3.640 -7.590 1.00 96.75 83 VAL A N 1
ATOM 643 C CA . VAL A 1 83 ? 2.543 2.630 -6.586 1.00 96.75 83 VAL A CA 1
ATOM 644 C C . VAL A 1 83 ? 1.359 2.355 -5.664 1.00 96.75 83 VAL A C 1
ATOM 646 O O . VAL A 1 83 ? 1.137 1.204 -5.300 1.00 96.75 83 VAL A O 1
ATOM 649 N N . GLY A 1 84 ? 0.576 3.383 -5.323 1.00 96.56 84 GLY A N 1
ATOM 650 C CA . GLY A 1 84 ? -0.668 3.229 -4.577 1.00 96.56 84 GLY A CA 1
ATOM 651 C C . GLY A 1 84 ? -1.648 2.307 -5.295 1.00 96.56 84 GLY A C 1
ATOM 652 O O . GLY A 1 84 ? -2.067 1.309 -4.723 1.00 96.56 84 GLY A O 1
ATOM 653 N N . ASP A 1 85 ? -1.952 2.583 -6.563 1.00 96.06 85 ASP A N 1
ATOM 654 C CA . ASP A 1 85 ? -2.872 1.762 -7.363 1.00 96.06 85 ASP A CA 1
ATOM 655 C C . ASP A 1 85 ? -2.369 0.325 -7.521 1.00 96.06 85 ASP A C 1
ATOM 657 O O . ASP A 1 85 ? -3.139 -0.625 -7.385 1.00 96.06 85 ASP A O 1
ATOM 661 N N . LEU A 1 86 ? -1.066 0.160 -7.769 1.00 96.75 86 LEU A N 1
ATOM 662 C CA . LEU A 1 86 ? -0.441 -1.151 -7.885 1.00 96.75 86 LEU A CA 1
ATOM 663 C C . LEU A 1 86 ? -0.549 -1.941 -6.574 1.00 96.75 86 LEU A C 1
ATOM 665 O O . LEU A 1 86 ? -0.919 -3.112 -6.597 1.00 96.75 86 LEU A O 1
ATOM 669 N N . ALA A 1 87 ? -0.264 -1.309 -5.434 1.00 96.75 87 ALA A N 1
ATOM 670 C CA . ALA A 1 87 ? -0.378 -1.942 -4.123 1.00 96.75 87 ALA A CA 1
ATOM 671 C C . ALA A 1 87 ? -1.815 -2.393 -3.836 1.00 96.75 87 ALA A C 1
ATOM 673 O O . ALA A 1 87 ? -2.025 -3.529 -3.415 1.00 96.75 87 ALA A O 1
ATOM 674 N N . LEU A 1 88 ? -2.799 -1.531 -4.110 1.00 95.19 88 LEU A N 1
ATOM 675 C CA . LEU A 1 88 ? -4.211 -1.856 -3.923 1.00 95.19 88 LEU A CA 1
ATOM 676 C C . LEU A 1 88 ? -4.651 -3.014 -4.817 1.00 95.19 88 LEU A C 1
ATOM 678 O O . LEU A 1 88 ? -5.243 -3.972 -4.326 1.00 95.19 88 LEU A O 1
ATOM 682 N N . SER A 1 89 ? -4.283 -2.979 -6.100 1.00 94.50 89 SER A N 1
ATOM 683 C CA . SER A 1 89 ? -4.599 -4.055 -7.039 1.00 94.50 89 SER A CA 1
ATOM 684 C C . SER A 1 89 ? -3.999 -5.395 -6.608 1.00 94.50 89 SER A C 1
ATOM 686 O O . SER A 1 89 ? -4.675 -6.414 -6.723 1.00 94.50 89 SER A O 1
ATOM 688 N N . LEU A 1 90 ? -2.761 -5.409 -6.100 1.00 94.38 90 LEU A N 1
ATOM 689 C CA . LEU A 1 90 ? -2.114 -6.629 -5.604 1.00 94.38 90 LEU A CA 1
ATOM 690 C C . LEU A 1 90 ? -2.793 -7.181 -4.342 1.00 94.38 90 LEU A C 1
ATOM 692 O O . LEU A 1 90 ? -2.800 -8.390 -4.138 1.00 94.38 90 LEU A O 1
ATOM 696 N N . MET A 1 91 ? -3.368 -6.307 -3.514 1.00 93.19 91 MET A N 1
ATOM 697 C CA . MET A 1 91 ? -4.098 -6.676 -2.296 1.00 93.19 91 MET A CA 1
ATOM 698 C C . MET A 1 91 ? -5.586 -6.982 -2.532 1.00 93.19 91 MET A C 1
ATOM 7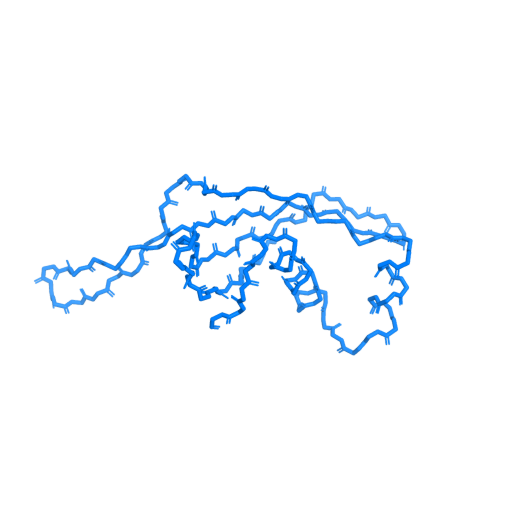00 O O . MET A 1 91 ? -6.274 -7.348 -1.582 1.00 93.19 91 MET A O 1
ATOM 704 N N . GLY A 1 92 ? -6.103 -6.813 -3.755 1.00 91.88 92 GLY A N 1
ATOM 705 C CA . GLY A 1 92 ? -7.538 -6.937 -4.036 1.00 91.88 92 GLY A CA 1
ATOM 706 C C . GLY A 1 92 ? -8.386 -5.840 -3.378 1.00 91.88 92 GLY A C 1
ATOM 707 O O . GLY A 1 92 ? -9.524 -6.089 -2.991 1.00 91.88 92 GLY A O 1
ATOM 708 N N . LEU A 1 93 ? -7.819 -4.644 -3.211 1.00 92.19 93 LEU A N 1
ATOM 709 C CA . LEU A 1 93 ? -8.455 -3.489 -2.578 1.00 92.19 93 LEU A CA 1
ATOM 710 C C . LEU A 1 93 ? -8.786 -2.399 -3.601 1.00 92.19 93 LEU A C 1
ATOM 712 O O . LEU A 1 93 ? -8.144 -2.280 -4.645 1.00 92.19 93 LEU A O 1
ATOM 716 N N . GLU A 1 94 ? -9.743 -1.546 -3.247 1.00 89.94 94 GLU A N 1
ATOM 717 C CA . GLU A 1 94 ? -10.125 -0.364 -4.021 1.00 89.94 94 GLU A CA 1
ATOM 718 C C . GLU A 1 94 ? -9.845 0.921 -3.231 1.00 89.94 94 GLU A C 1
ATOM 720 O O . GLU A 1 94 ? -9.832 0.921 -1.994 1.00 89.94 94 GLU A O 1
ATOM 725 N N . ARG A 1 95 ? -9.601 2.031 -3.943 1.00 88.38 95 ARG A N 1
ATOM 726 C CA . ARG A 1 95 ? -9.447 3.352 -3.313 1.00 88.38 95 ARG A CA 1
ATOM 727 C C . ARG A 1 95 ? -10.764 3.776 -2.663 1.00 88.38 95 ARG A C 1
ATOM 729 O O . ARG A 1 95 ? -11.816 3.624 -3.275 1.00 88.38 95 ARG A O 1
ATOM 736 N N . GLY A 1 96 ? -10.670 4.327 -1.453 1.00 80.12 96 GLY A N 1
ATOM 737 C CA . GLY A 1 96 ? -11.792 4.932 -0.722 1.00 80.12 96 GLY A CA 1
ATOM 738 C C . GLY A 1 96 ? -11.810 6.453 -0.771 1.00 80.12 96 GLY A C 1
ATOM 739 O O . GLY A 1 96 ? -10.836 7.052 -1.284 1.00 80.12 96 GLY A O 1
#

pLDDT: mean 92.01, std 5.51, range [73.75, 98.06]

Foldseek 3Di:
DDKFAFDADPVGQFGMKDKAWPDDDPQKTKIKIFTWHWDWDQDPVRDIDIGTDPDGPDMDIQICHDPNSVVVVPDPDDPCRSSVVRVQVVVVTHGD

Secondary structure (DSSP, 8-state):
-EEEEEE--SS----EEEEEEEEEETTEEEEEEEEE-EEEEE-TTS-EEEEE-SS-SEEEEEEE-THHHHHHHTSSS-HHHHHHHHHHHHHT-EE-

Sequence (96 aa):
MFEVKTQPSEELSVSLVQIQLVGAVEFGFHFKAYGYATKTVEQEDGTTVTTTLPTPLVEQDVSVTGDTWESFRGSDKTETEFVGDLALSLMGLERG